Protein AF-W6S0E1-F1 (afdb_monomer_lite)

pLDDT: mean 74.57, std 12.37, range [42.22, 88.19]

Sequence (94 aa):
MTTPSRDIPGFDGDEIWGHPDSKVAIWVNMSKAAIAAMTQLVAANKIVATPTNALVYAFDGGMLDMPIAKSIKRKYAKAHWFPLVFAGNREASR

Structure (mmCIF, N/CA/C/O backbone):
data_AF-W6S0E1-F1
#
_entry.id   AF-W6S0E1-F1
#
loop_
_atom_site.group_PDB
_atom_site.id
_atom_site.type_symbol
_atom_site.label_atom_id
_atom_site.label_alt_id
_atom_site.label_comp_id
_atom_site.label_asym_id
_atom_site.label_entity_id
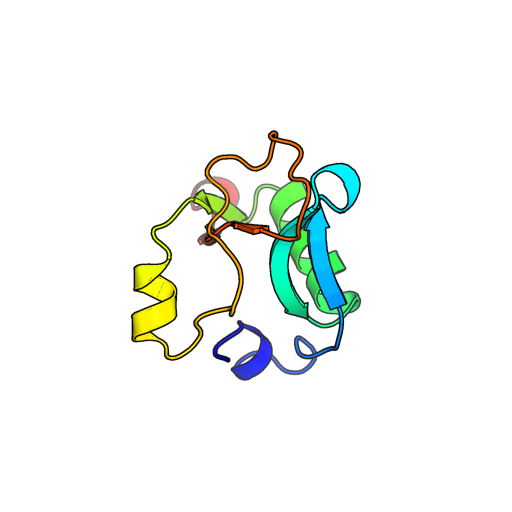_atom_site.label_seq_id
_atom_site.pdbx_PDB_ins_code
_atom_site.Cartn_x
_atom_site.Cartn_y
_atom_site.Cartn_z
_atom_site.occupancy
_atom_site.B_iso_or_equiv
_atom_site.auth_seq_id
_atom_site.auth_comp_id
_atom_site.auth_asym_id
_atom_site.auth_atom_id
_atom_site.pdbx_PDB_model_num
ATOM 1 N N . MET A 1 1 ? 2.476 -15.323 -2.288 1.00 43.38 1 MET A N 1
ATOM 2 C CA . MET A 1 1 ? 2.615 -14.278 -1.252 1.00 43.38 1 MET A CA 1
ATOM 3 C C . MET A 1 1 ? 1.300 -14.199 -0.501 1.00 43.38 1 MET A C 1
ATOM 5 O O . MET A 1 1 ? 0.266 -14.176 -1.148 1.00 43.38 1 MET A O 1
ATOM 9 N N . THR A 1 2 ? 1.318 -14.266 0.826 1.00 42.22 2 THR A N 1
ATOM 10 C CA . THR A 1 2 ? 0.146 -14.162 1.719 1.00 42.22 2 THR A CA 1
ATOM 11 C C . THR A 1 2 ? -0.287 -12.704 1.837 1.00 42.22 2 THR A C 1
ATOM 13 O O . THR A 1 2 ? -0.042 -11.989 2.802 1.00 42.22 2 THR A O 1
ATOM 16 N N . THR A 1 3 ? -0.895 -12.233 0.763 1.00 43.56 3 THR A N 1
ATOM 17 C CA . THR A 1 3 ? -1.745 -11.051 0.727 1.00 43.56 3 THR A CA 1
ATOM 18 C C . THR A 1 3 ? -3.113 -11.436 1.327 1.00 43.56 3 THR A C 1
ATOM 20 O O . THR A 1 3 ? -3.501 -12.600 1.224 1.00 43.56 3 THR A O 1
ATOM 23 N N . PRO A 1 4 ? -3.925 -10.495 1.848 1.00 48.81 4 PRO A N 1
ATOM 24 C CA . PRO A 1 4 ? -5.368 -10.698 2.065 1.00 48.81 4 PRO A CA 1
ATOM 25 C C . PRO A 1 4 ? -6.091 -11.224 0.814 1.00 48.81 4 PRO A C 1
ATOM 27 O O . PRO A 1 4 ? -7.201 -11.731 0.901 1.00 48.81 4 PRO A O 1
ATOM 30 N N . SER A 1 5 ? -5.437 -11.142 -0.343 1.00 46.69 5 SER A N 1
ATOM 31 C CA . SER A 1 5 ? -5.817 -11.775 -1.594 1.00 46.69 5 SER A CA 1
ATOM 32 C C . SER A 1 5 ? -5.961 -13.299 -1.536 1.00 46.69 5 SER A C 1
ATOM 34 O O . SER A 1 5 ? -6.877 -13.818 -2.157 1.00 46.69 5 SER A O 1
ATOM 36 N N . ARG A 1 6 ? -5.172 -14.015 -0.717 1.00 49.88 6 ARG A N 1
ATOM 37 C CA . ARG A 1 6 ? -5.279 -15.483 -0.616 1.00 49.88 6 ARG A CA 1
ATOM 38 C C . ARG A 1 6 ? -6.578 -15.960 0.031 1.00 49.88 6 ARG A C 1
ATOM 40 O O . ARG A 1 6 ? -7.062 -17.028 -0.330 1.00 49.88 6 ARG A O 1
ATOM 47 N N . ASP A 1 7 ? -7.112 -15.182 0.969 1.00 58.62 7 ASP A N 1
ATOM 48 C CA . ASP A 1 7 ? -8.247 -15.590 1.806 1.00 58.62 7 ASP A CA 1
ATOM 49 C C 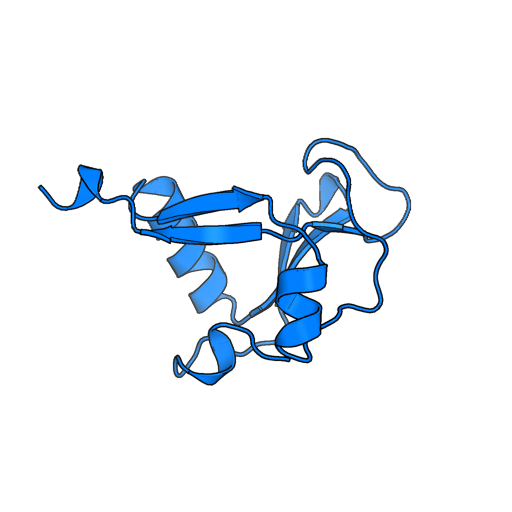. ASP A 1 7 ? -9.539 -14.819 1.482 1.00 58.62 7 ASP A C 1
ATOM 51 O O . ASP A 1 7 ? -10.610 -15.173 1.977 1.00 58.62 7 ASP A O 1
ATOM 55 N N . ILE A 1 8 ? -9.467 -13.782 0.635 1.00 62.16 8 ILE A N 1
ATOM 56 C CA . ILE A 1 8 ? -10.623 -12.982 0.216 1.00 62.16 8 ILE A CA 1
ATOM 57 C C . ILE A 1 8 ? -10.795 -13.094 -1.308 1.00 62.16 8 ILE A C 1
ATOM 59 O O . ILE A 1 8 ? -10.035 -12.482 -2.065 1.00 62.16 8 ILE A O 1
ATOM 63 N N . PRO A 1 9 ? -11.815 -13.827 -1.793 1.00 69.00 9 PRO A N 1
ATOM 64 C CA . PRO A 1 9 ? -12.103 -13.928 -3.220 1.00 69.00 9 PRO A CA 1
ATOM 65 C C . PRO A 1 9 ? -12.225 -12.545 -3.880 1.00 69.00 9 PRO A C 1
ATOM 67 O O . PRO A 1 9 ? -12.970 -11.685 -3.413 1.00 69.00 9 PRO A O 1
ATOM 70 N N . GLY A 1 10 ? -11.490 -12.32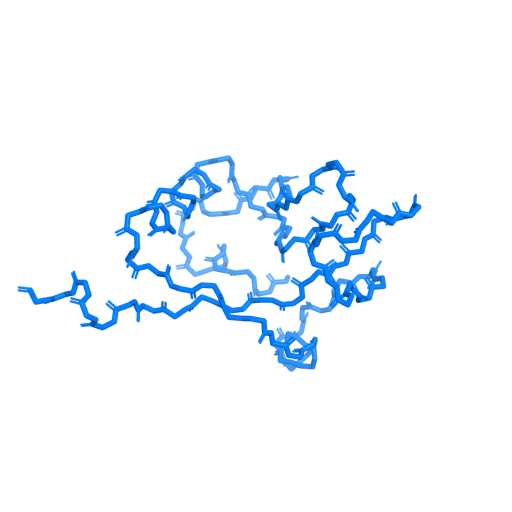9 -4.976 1.00 71.00 10 GLY A N 1
ATOM 71 C CA . GLY A 1 10 ? -11.496 -11.066 -5.728 1.00 71.00 10 GLY A CA 1
ATOM 72 C C . GLY A 1 10 ? -10.510 -10.002 -5.232 1.00 71.00 10 GLY A C 1
ATOM 73 O O . GLY A 1 10 ? -10.472 -8.904 -5.796 1.00 71.00 10 GLY A O 1
ATOM 74 N N . PHE A 1 11 ? -9.695 -10.303 -4.214 1.00 72.31 11 PHE A N 1
ATOM 75 C CA . PHE A 1 11 ? -8.618 -9.408 -3.784 1.00 72.31 11 PHE A CA 1
ATOM 76 C C . PHE A 1 11 ? -7.313 -9.576 -4.575 1.00 72.31 11 PHE A C 1
ATOM 78 O O . PHE A 1 11 ? -6.511 -8.643 -4.574 1.00 72.31 11 PHE A O 1
ATOM 85 N N . ASP A 1 12 ? -7.112 -10.702 -5.268 1.00 76.25 12 ASP A N 1
ATOM 86 C CA . ASP A 1 12 ? -5.952 -10.928 -6.142 1.00 76.25 12 ASP A CA 1
ATOM 87 C C . ASP A 1 12 ? -6.035 -10.089 -7.423 1.00 76.25 12 ASP A C 1
ATOM 89 O O . ASP A 1 12 ? -7.083 -9.995 -8.065 1.00 76.25 12 ASP A O 1
ATOM 93 N N . GLY A 1 13 ? -4.909 -9.507 -7.822 1.00 77.31 13 GLY A N 1
ATOM 94 C CA . GLY A 1 13 ? -4.741 -8.824 -9.103 1.00 77.31 13 GLY A CA 1
ATOM 95 C C . GLY A 1 13 ? -3.280 -8.459 -9.342 1.00 77.31 13 GLY A C 1
ATOM 96 O O . GLY A 1 13 ? -2.419 -8.889 -8.585 1.00 77.31 13 GLY A O 1
ATOM 97 N N . ASP A 1 14 ? -3.004 -7.642 -10.357 1.00 81.81 14 ASP A N 1
ATOM 98 C CA . ASP A 1 14 ? -1.632 -7.264 -10.743 1.00 81.81 14 ASP A CA 1
ATOM 99 C C . ASP A 1 14 ? -1.249 -5.838 -10.303 1.00 81.81 14 ASP A C 1
ATOM 101 O O . ASP A 1 14 ? -0.227 -5.292 -10.720 1.00 81.81 14 ASP A O 1
ATOM 105 N N . GLU A 1 15 ? -2.072 -5.199 -9.468 1.00 83.56 15 GLU A N 1
ATOM 106 C CA . GLU A 1 15 ? -1.870 -3.808 -9.069 1.00 83.56 15 GLU A CA 1
ATOM 107 C C . GLU A 1 15 ? -1.063 -3.685 -7.776 1.00 83.56 15 GLU A C 1
ATOM 109 O O . GLU A 1 15 ? -1.040 -4.564 -6.906 1.00 83.56 15 GLU A O 1
ATOM 114 N N . ILE A 1 16 ? -0.417 -2.529 -7.639 1.00 83.00 16 ILE A N 1
ATOM 115 C CA . ILE A 1 16 ? 0.383 -2.162 -6.475 1.00 83.00 16 ILE A CA 1
ATOM 116 C C . ILE A 1 16 ? -0.339 -1.040 -5.741 1.00 83.00 16 ILE A C 1
ATOM 118 O O . ILE A 1 16 ? -0.536 0.051 -6.278 1.00 83.00 16 ILE A O 1
ATOM 122 N N . TRP A 1 17 ? -0.688 -1.284 -4.482 1.00 84.56 17 TRP A N 1
ATOM 123 C CA . TRP A 1 17 ? -1.178 -0.237 -3.603 1.00 84.56 17 TRP A CA 1
ATOM 124 C C . TRP A 1 17 ? -0.003 0.488 -2.958 1.00 84.56 17 TRP A C 1
ATOM 126 O O . TRP A 1 17 ? 0.811 -0.115 -2.257 1.00 84.56 17 TRP A O 1
ATOM 136 N N . GLY A 1 18 ? 0.108 1.794 -3.182 1.00 85.88 18 GLY A N 1
ATOM 137 C CA . GLY A 1 18 ? 1.199 2.585 -2.633 1.00 85.88 18 GLY A CA 1
ATOM 138 C C . GLY A 1 18 ? 1.167 4.042 -3.070 1.00 85.88 18 GLY A C 1
ATOM 139 O O . GLY A 1 18 ? 0.168 4.535 -3.587 1.00 85.88 18 GLY A O 1
ATOM 140 N N . HIS A 1 19 ? 2.289 4.727 -2.865 1.00 82.44 19 HIS A N 1
ATOM 141 C CA . HIS A 1 19 ? 2.503 6.111 -3.271 1.00 82.44 19 HIS A CA 1
ATOM 142 C C . HIS A 1 19 ? 3.420 6.160 -4.501 1.00 82.44 19 HIS A C 1
ATOM 144 O O . HIS A 1 19 ? 4.649 6.147 -4.336 1.00 82.44 19 HIS A O 1
ATOM 150 N N . PRO A 1 20 ? 2.862 6.239 -5.726 1.00 77.25 20 PRO A N 1
ATOM 151 C CA . PRO A 1 20 ? 3.650 6.223 -6.960 1.00 77.25 20 PRO A CA 1
ATOM 152 C C . PRO A 1 20 ? 4.657 7.381 -7.023 1.00 77.25 20 PRO A C 1
ATOM 154 O O . PRO A 1 20 ? 5.820 7.157 -7.355 1.00 77.25 20 PRO A O 1
ATOM 157 N N . ASP A 1 21 ? 4.276 8.579 -6.566 1.00 79.56 21 ASP A N 1
ATOM 158 C CA . ASP A 1 21 ? 5.149 9.768 -6.541 1.00 79.56 21 ASP A CA 1
ATOM 159 C C . ASP A 1 21 ? 6.381 9.615 -5.640 1.00 79.56 21 ASP A C 1
ATOM 161 O O . ASP A 1 21 ? 7.414 10.256 -5.848 1.00 79.56 21 ASP A O 1
ATOM 165 N N . SER A 1 22 ? 6.264 8.773 -4.612 1.00 80.69 22 SER A N 1
ATOM 166 C CA . SER A 1 22 ? 7.346 8.488 -3.663 1.00 80.69 22 SER A CA 1
ATOM 167 C C . SER A 1 22 ? 8.093 7.199 -4.008 1.00 80.69 22 SER A C 1
ATOM 169 O O . SER A 1 22 ? 9.110 6.899 -3.382 1.00 80.69 22 SER A O 1
ATOM 171 N N . LYS A 1 23 ? 7.609 6.456 -5.017 1.00 83.19 23 LYS A N 1
ATOM 172 C CA . LYS A 1 23 ? 8.016 5.088 -5.366 1.00 83.19 23 LYS A CA 1
ATOM 173 C C . LYS A 1 23 ? 7.967 4.137 -4.167 1.00 83.19 23 LYS A C 1
ATOM 175 O O . LYS A 1 23 ? 8.859 3.310 -3.987 1.00 83.19 23 LYS A O 1
ATOM 180 N N . VAL A 1 24 ? 6.936 4.279 -3.335 1.00 84.31 24 VAL A N 1
ATOM 181 C CA . VAL A 1 24 ? 6.730 3.440 -2.149 1.00 84.31 24 VAL A CA 1
ATOM 182 C C . VAL A 1 24 ? 5.556 2.504 -2.402 1.00 84.31 24 VAL A C 1
ATOM 184 O O . VAL A 1 24 ? 4.424 2.963 -2.517 1.00 84.31 24 VAL A O 1
ATOM 187 N N . ALA A 1 25 ? 5.820 1.205 -2.474 1.00 83.06 25 ALA A N 1
ATOM 188 C CA . ALA A 1 25 ? 4.804 0.162 -2.488 1.00 83.06 25 ALA A CA 1
ATOM 189 C C . ALA A 1 25 ? 4.437 -0.204 -1.045 1.00 83.06 25 ALA A C 1
ATOM 191 O O . ALA A 1 25 ? 5.322 -0.419 -0.223 1.00 83.06 25 ALA A O 1
ATOM 192 N N . ILE A 1 26 ? 3.149 -0.276 -0.726 1.00 80.56 26 ILE A N 1
ATOM 193 C CA . ILE A 1 26 ? 2.647 -0.730 0.580 1.00 80.56 26 ILE A CA 1
ATOM 194 C C . ILE A 1 26 ? 2.217 -2.192 0.456 1.00 80.56 26 ILE A C 1
ATOM 196 O O . ILE A 1 26 ? 2.662 -3.042 1.226 1.00 80.56 26 ILE A O 1
ATOM 200 N N . TRP A 1 27 ? 1.426 -2.490 -0.577 1.00 79.50 27 TRP A N 1
ATOM 201 C CA . TRP A 1 27 ? 1.013 -3.841 -0.938 1.00 79.50 27 TRP A CA 1
ATOM 202 C C . TRP A 1 27 ? 1.130 -4.069 -2.443 1.00 79.50 27 TRP A C 1
ATOM 204 O O . TRP A 1 27 ? 0.983 -3.140 -3.231 1.00 79.50 27 TRP A O 1
ATOM 214 N N . VAL A 1 28 ? 1.374 -5.313 -2.842 1.00 79.81 28 VAL A N 1
ATOM 215 C CA . VAL A 1 28 ? 1.435 -5.744 -4.245 1.00 79.81 28 VAL A CA 1
ATOM 216 C C . VAL A 1 28 ? 0.410 -6.844 -4.494 1.00 79.81 28 VAL A C 1
ATOM 218 O O . VAL A 1 28 ? -0.108 -7.419 -3.538 1.00 79.81 28 VAL A O 1
ATOM 221 N N . ASN A 1 29 ? 0.189 -7.175 -5.763 1.00 78.81 29 ASN A N 1
ATOM 222 C CA . ASN A 1 29 ? -0.702 -8.245 -6.208 1.00 78.81 29 ASN A CA 1
ATOM 223 C C . ASN A 1 29 ? -2.161 -8.055 -5.759 1.00 78.81 29 ASN A C 1
ATOM 225 O O . ASN A 1 29 ? -2.843 -9.006 -5.373 1.00 78.81 29 ASN A O 1
ATOM 229 N N . MET A 1 30 ? -2.633 -6.808 -5.758 1.00 78.19 30 MET A N 1
ATOM 230 C CA . MET A 1 30 ? -4.011 -6.486 -5.403 1.00 78.19 30 MET A CA 1
ATOM 231 C C . MET A 1 30 ? -4.854 -6.247 -6.654 1.00 78.19 30 MET A C 1
ATOM 233 O O . MET A 1 30 ? -4.369 -5.749 -7.667 1.00 78.19 30 MET A O 1
ATOM 237 N N . SER A 1 31 ? -6.148 -6.544 -6.584 1.00 86.19 31 SER A N 1
ATOM 238 C CA . SER A 1 31 ? -7.102 -6.078 -7.592 1.00 86.19 31 SER A CA 1
ATOM 239 C C . SER A 1 31 ? -7.398 -4.584 -7.413 1.00 86.19 31 SER A C 1
ATOM 241 O O . SER A 1 31 ? -7.366 -4.051 -6.299 1.00 86.19 31 SER A O 1
ATOM 243 N N . LYS A 1 32 ? -7.772 -3.883 -8.494 1.00 85.19 32 LYS A N 1
ATOM 244 C CA . LYS A 1 32 ? -8.237 -2.480 -8.406 1.00 85.19 32 LYS A CA 1
ATOM 245 C C . LYS A 1 32 ? -9.413 -2.326 -7.438 1.00 85.19 32 LYS A C 1
ATOM 247 O O . LYS A 1 32 ? -9.487 -1.338 -6.711 1.00 85.19 32 LYS A O 1
ATOM 252 N N . ALA A 1 33 ? -10.310 -3.313 -7.417 1.00 85.19 33 ALA A N 1
ATOM 253 C CA . ALA A 1 33 ? -11.461 -3.338 -6.521 1.00 85.19 33 ALA A CA 1
ATOM 254 C C . ALA A 1 33 ? -11.030 -3.434 -5.049 1.00 85.19 33 ALA A C 1
ATOM 256 O O . ALA A 1 33 ? -11.550 -2.697 -4.213 1.00 85.19 33 ALA A O 1
ATOM 257 N N . ALA A 1 34 ? -10.034 -4.267 -4.740 1.00 83.38 34 ALA A N 1
ATOM 258 C CA . ALA A 1 34 ? -9.482 -4.377 -3.396 1.00 83.38 34 ALA A CA 1
ATOM 259 C C . ALA A 1 34 ? -8.794 -3.085 -2.946 1.00 83.38 34 ALA A C 1
ATOM 261 O O . ALA A 1 34 ? -9.024 -2.627 -1.829 1.00 83.38 34 ALA A O 1
ATOM 262 N N . ILE A 1 35 ? -8.008 -2.452 -3.823 1.00 86.00 35 ILE A N 1
ATOM 263 C CA . ILE A 1 35 ? -7.373 -1.160 -3.526 1.00 86.00 35 ILE A CA 1
ATOM 264 C C . ILE A 1 35 ? -8.434 -0.099 -3.228 1.00 86.00 35 ILE A C 1
ATOM 266 O O . ILE A 1 35 ? -8.311 0.640 -2.248 1.00 86.00 35 ILE A O 1
ATOM 270 N N . ALA A 1 36 ? -9.491 -0.034 -4.041 1.00 87.88 36 ALA A N 1
ATOM 271 C CA . ALA A 1 36 ? -10.590 0.901 -3.836 1.00 87.88 36 ALA A CA 1
ATOM 272 C C . ALA A 1 36 ? -11.304 0.645 -2.499 1.00 87.88 36 ALA A C 1
ATOM 274 O O . ALA A 1 36 ? -11.486 1.581 -1.720 1.00 87.88 36 ALA A O 1
ATOM 275 N N . ALA A 1 37 ? -11.639 -0.612 -2.194 1.00 87.00 37 ALA A N 1
ATOM 276 C CA . ALA A 1 37 ? -12.298 -0.989 -0.946 1.00 87.00 37 ALA A CA 1
ATOM 277 C C . ALA A 1 37 ? -11.436 -0.661 0.282 1.00 87.00 37 ALA A C 1
ATOM 279 O O . ALA A 1 37 ? -11.911 -0.042 1.233 1.00 87.00 37 ALA A O 1
ATOM 280 N N . MET A 1 38 ? -10.147 -1.002 0.249 1.00 84.81 38 MET A N 1
ATOM 281 C CA . MET A 1 38 ? -9.220 -0.705 1.341 1.00 84.81 38 MET A CA 1
ATOM 282 C C . MET A 1 38 ? -9.033 0.801 1.529 1.00 84.81 38 MET A C 1
ATOM 284 O O . MET A 1 38 ? -9.070 1.290 2.656 1.00 84.81 38 MET A O 1
ATOM 288 N N . THR A 1 39 ? -8.913 1.555 0.434 1.00 86.69 39 THR A N 1
ATOM 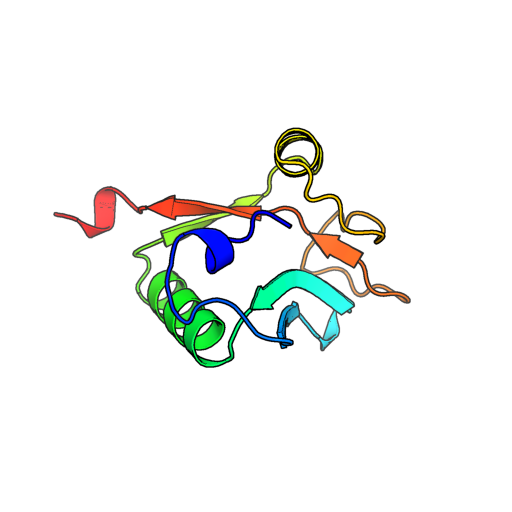289 C CA . THR A 1 39 ? -8.819 3.020 0.485 1.00 86.69 39 THR A CA 1
ATOM 290 C C . THR A 1 39 ? -10.080 3.629 1.102 1.00 86.69 39 THR A C 1
ATOM 292 O O . THR A 1 39 ? -9.973 4.522 1.940 1.00 86.69 39 THR A O 1
ATOM 295 N N . GLN A 1 40 ? -11.268 3.118 0.763 1.00 88.19 40 GLN A N 1
ATOM 296 C CA . GLN A 1 40 ? -12.527 3.544 1.382 1.00 88.19 40 GLN A CA 1
ATOM 297 C C . GLN A 1 40 ? -12.582 3.212 2.877 1.00 88.19 40 GLN A C 1
ATOM 299 O O . GLN A 1 40 ? -13.023 4.047 3.659 1.00 88.19 40 GLN A O 1
ATOM 304 N N . LEU A 1 41 ? -12.113 2.033 3.297 1.00 86.19 41 LEU A N 1
ATOM 305 C CA . LEU A 1 41 ? -12.083 1.648 4.713 1.00 86.19 41 LEU A CA 1
ATOM 306 C C . LEU A 1 41 ? -11.125 2.521 5.534 1.00 86.19 41 LEU A C 1
ATOM 308 O O . LEU A 1 41 ? -11.465 2.896 6.658 1.00 86.19 41 LEU A O 1
ATOM 312 N N . VAL A 1 42 ? -9.958 2.865 4.978 1.00 86.06 42 VAL A N 1
ATOM 313 C CA . VAL A 1 42 ? -9.015 3.809 5.600 1.00 86.06 42 VAL A CA 1
ATOM 314 C C . VAL A 1 42 ? -9.637 5.205 5.675 1.00 86.06 42 VAL A C 1
ATOM 316 O O . VAL A 1 42 ? -9.620 5.823 6.735 1.00 86.06 42 VAL A O 1
ATOM 319 N N . ALA A 1 43 ? -10.237 5.693 4.583 1.00 85.81 43 ALA A N 1
ATOM 320 C CA . ALA A 1 43 ? -10.881 7.008 4.536 1.00 85.81 43 ALA A CA 1
ATOM 321 C C . ALA A 1 43 ? -12.081 7.114 5.493 1.00 85.81 43 ALA A C 1
ATOM 323 O O . ALA A 1 43 ? -12.289 8.151 6.116 1.00 85.81 43 ALA A O 1
ATOM 324 N N . ALA A 1 44 ? -12.836 6.025 5.657 1.00 86.62 44 ALA A N 1
ATOM 325 C CA . ALA A 1 44 ? -13.928 5.908 6.620 1.00 86.62 44 ALA A CA 1
ATOM 326 C C . ALA A 1 44 ? -13.444 5.667 8.063 1.00 86.62 44 ALA A C 1
ATOM 328 O O . ALA A 1 44 ? -14.266 5.429 8.946 1.00 86.62 44 ALA A O 1
ATOM 329 N N . ASN A 1 45 ? -12.128 5.677 8.303 1.00 83.69 45 ASN A N 1
ATOM 330 C CA . ASN A 1 45 ? -11.495 5.422 9.596 1.00 83.69 45 ASN A CA 1
ATOM 331 C C . ASN A 1 45 ? -11.915 4.085 10.245 1.00 83.69 45 ASN A C 1
ATOM 333 O O . ASN A 1 45 ? -11.881 3.946 11.466 1.00 83.69 45 ASN A O 1
ATOM 337 N N . LYS A 1 46 ? -12.322 3.095 9.434 1.00 85.06 46 LYS A N 1
ATOM 338 C CA . LYS A 1 46 ? -12.718 1.750 9.889 1.00 85.06 46 LYS A CA 1
ATOM 339 C C . LYS A 1 46 ? -11.523 0.834 10.099 1.00 85.06 46 LYS A C 1
ATOM 341 O O . LYS A 1 46 ? -11.598 -0.102 10.891 1.00 85.06 46 LYS A O 1
ATOM 346 N N . ILE A 1 47 ? -10.429 1.099 9.391 1.00 82.25 47 ILE A N 1
ATOM 347 C CA . ILE A 1 47 ? -9.153 0.411 9.564 1.00 82.25 47 ILE A CA 1
ATOM 348 C C . ILE A 1 47 ? -8.039 1.440 9.729 1.00 82.25 47 ILE A C 1
ATOM 350 O O . ILE A 1 47 ? -8.037 2.477 9.067 1.00 82.25 47 ILE A O 1
ATOM 354 N N . VAL A 1 48 ? -7.088 1.140 10.608 1.00 81.88 48 VAL A N 1
ATOM 355 C CA . VAL A 1 48 ? -5.914 1.970 10.874 1.00 81.88 48 VAL A CA 1
ATOM 356 C C . VAL A 1 48 ? -4.683 1.274 10.319 1.00 81.88 48 VAL A C 1
ATOM 358 O O . VAL A 1 48 ? -4.452 0.089 10.560 1.00 81.88 48 VAL A O 1
ATOM 361 N N . ALA A 1 49 ? -3.911 2.041 9.561 1.00 81.81 49 ALA A N 1
ATOM 362 C CA . ALA A 1 49 ? -2.667 1.635 8.940 1.00 81.81 49 ALA A CA 1
ATOM 363 C C . ALA A 1 49 ? -1.511 1.822 9.941 1.00 81.81 49 ALA A C 1
ATOM 365 O O . ALA A 1 49 ? -1.157 2.956 10.269 1.00 81.81 49 ALA A O 1
ATOM 366 N N . THR A 1 50 ? -0.909 0.728 10.410 1.00 81.06 50 THR A N 1
ATOM 367 C CA . THR A 1 50 ? 0.188 0.751 11.389 1.00 81.06 50 THR A CA 1
ATOM 368 C C . THR A 1 50 ? 1.475 0.219 10.752 1.00 81.06 50 THR A C 1
ATOM 370 O O . THR A 1 50 ? 1.507 -0.939 10.323 1.00 81.06 50 THR A O 1
ATOM 373 N N . PRO A 1 51 ? 2.555 1.022 10.684 1.00 80.94 51 PRO A N 1
ATOM 374 C CA . PRO A 1 51 ? 3.857 0.551 10.222 1.00 80.94 51 PRO A CA 1
ATOM 375 C C . PRO A 1 51 ? 4.332 -0.645 11.048 1.00 80.94 51 PRO A C 1
ATOM 377 O O . PRO A 1 51 ? 4.232 -0.629 12.274 1.00 80.94 51 PRO A O 1
ATOM 380 N N . THR A 1 52 ? 4.874 -1.664 10.390 1.00 77.75 52 THR A N 1
ATOM 381 C CA . THR A 1 52 ? 5.410 -2.852 11.066 1.00 77.75 52 THR A CA 1
ATOM 382 C C . THR A 1 52 ? 6.819 -3.177 10.580 1.00 77.75 52 THR A C 1
ATOM 384 O O . THR A 1 52 ? 7.353 -2.519 9.692 1.00 77.75 52 THR A O 1
ATOM 387 N N . ASN A 1 53 ? 7.453 -4.187 11.168 1.00 75.44 53 ASN A N 1
ATOM 388 C CA . ASN A 1 53 ? 8.723 -4.698 10.673 1.00 75.44 53 ASN A CA 1
ATOM 389 C C . ASN A 1 53 ? 8.478 -5.670 9.506 1.00 75.44 53 ASN A C 1
ATOM 391 O O . ASN A 1 53 ? 7.584 -6.512 9.567 1.00 75.44 53 ASN A O 1
ATOM 395 N N . ALA A 1 54 ? 9.309 -5.594 8.466 1.00 66.75 54 ALA A N 1
ATOM 396 C CA . ALA A 1 54 ? 9.296 -6.513 7.327 1.00 66.75 54 ALA A CA 1
ATOM 397 C C . ALA A 1 54 ? 9.374 -7.992 7.736 1.00 66.75 54 ALA A C 1
ATOM 399 O O . ALA A 1 54 ? 8.834 -8.849 7.041 1.00 66.75 54 ALA A O 1
ATOM 400 N N . LEU A 1 55 ? 9.995 -8.283 8.886 1.00 63.25 55 LEU A N 1
ATOM 401 C CA . LEU A 1 55 ? 10.060 -9.630 9.451 1.00 63.25 55 LEU A CA 1
ATOM 402 C C . LEU A 1 55 ? 8.678 -10.268 9.649 1.00 63.25 55 LEU A C 1
ATOM 404 O O . LEU A 1 55 ? 8.559 -11.471 9.460 1.00 63.25 55 LEU A O 1
ATOM 408 N N . VAL A 1 56 ? 7.634 -9.485 9.946 1.00 63.50 56 VAL A N 1
ATOM 409 C CA . VAL A 1 56 ? 6.260 -10.001 10.091 1.00 63.50 56 VAL A CA 1
ATOM 410 C C . VAL A 1 56 ? 5.785 -10.677 8.801 1.00 63.50 56 VAL A C 1
ATOM 412 O O . VAL A 1 56 ? 5.220 -11.759 8.851 1.00 63.50 56 VAL A O 1
ATOM 415 N N . TYR A 1 57 ? 6.116 -10.114 7.640 1.00 63.59 57 TYR A N 1
ATOM 416 C CA . TYR A 1 57 ? 5.783 -10.707 6.340 1.00 63.59 57 TYR A CA 1
ATOM 417 C C . TYR A 1 57 ? 6.744 -11.824 5.921 1.00 63.59 57 TYR A C 1
ATOM 419 O O . TYR A 1 57 ? 6.377 -12.691 5.128 1.00 63.59 57 TYR A O 1
ATOM 427 N N . ALA A 1 58 ? 7.983 -11.806 6.422 1.00 57.97 58 ALA A N 1
ATOM 428 C CA . ALA A 1 58 ? 8.956 -12.864 6.163 1.00 57.97 58 ALA A CA 1
ATOM 429 C C . ALA A 1 58 ? 8.539 -14.185 6.828 1.00 57.97 58 ALA A C 1
ATOM 431 O O . ALA A 1 58 ? 8.676 -15.239 6.209 1.00 57.97 58 ALA A O 1
ATOM 432 N N . PHE A 1 59 ? 7.973 -14.121 8.040 1.00 52.19 59 PHE A N 1
ATOM 433 C CA . PHE A 1 59 ? 7.396 -15.287 8.719 1.00 52.19 59 PHE A CA 1
ATOM 434 C C . PHE A 1 59 ? 6.224 -15.900 7.942 1.00 52.19 59 PHE A C 1
ATOM 436 O O . PHE A 1 59 ? 6.103 -17.121 7.901 1.00 52.19 59 PHE A O 1
ATOM 443 N N . ASP A 1 60 ? 5.441 -15.077 7.240 1.00 49.94 60 ASP A N 1
ATOM 444 C CA . ASP A 1 60 ? 4.327 -15.534 6.402 1.00 49.94 60 ASP A CA 1
ATOM 445 C C . ASP A 1 60 ? 4.760 -15.960 4.978 1.00 49.94 60 ASP A C 1
ATOM 447 O O . ASP A 1 60 ? 3.918 -16.257 4.128 1.00 49.94 60 ASP A O 1
ATOM 451 N N . GLY A 1 61 ? 6.070 -16.009 4.689 1.00 54.62 61 GLY A N 1
ATOM 452 C CA . GLY A 1 61 ? 6.620 -16.443 3.396 1.00 54.62 61 GLY A CA 1
ATOM 453 C C . GLY A 1 61 ? 6.447 -15.426 2.259 1.00 54.62 61 GLY A C 1
ATOM 454 O O . GLY A 1 61 ? 6.474 -15.792 1.082 1.00 54.62 61 GLY A O 1
ATOM 455 N N . GLY A 1 62 ? 6.232 -14.150 2.591 1.00 60.31 62 GLY A N 1
ATOM 456 C CA . GLY A 1 62 ? 5.880 -13.084 1.655 1.00 60.31 62 GLY A CA 1
ATOM 457 C C . GLY A 1 62 ? 6.869 -11.921 1.622 1.00 60.31 62 GLY A C 1
ATOM 458 O O . GLY A 1 62 ? 6.445 -10.771 1.688 1.00 60.31 62 GLY A O 1
ATOM 459 N N . MET A 1 63 ? 8.177 -12.181 1.522 1.00 60.16 63 MET A N 1
ATOM 460 C CA . MET A 1 63 ? 9.157 -11.104 1.329 1.00 60.16 63 MET A CA 1
ATOM 461 C C . MET A 1 63 ? 9.138 -10.577 -0.107 1.00 60.16 63 MET A C 1
ATOM 463 O O . MET A 1 63 ? 9.375 -11.318 -1.058 1.00 60.16 63 MET A O 1
ATOM 467 N N . LEU A 1 64 ? 8.893 -9.276 -0.250 1.00 67.50 64 LEU A N 1
ATOM 468 C CA . LEU A 1 64 ? 9.123 -8.543 -1.490 1.00 67.50 64 LEU A CA 1
ATOM 469 C C . LEU A 1 64 ? 10.627 -8.393 -1.738 1.00 67.50 64 LEU A C 1
ATOM 471 O O . LEU A 1 64 ? 11.358 -7.998 -0.831 1.00 67.50 64 LEU A O 1
ATOM 475 N N . ASP A 1 65 ? 11.074 -8.637 -2.973 1.00 71.56 65 ASP A N 1
ATOM 476 C CA . ASP A 1 65 ? 12.445 -8.344 -3.419 1.00 71.56 65 ASP A CA 1
ATOM 477 C C . ASP A 1 65 ? 12.620 -6.832 -3.662 1.00 71.56 65 ASP A C 1
ATOM 479 O O . ASP A 1 65 ? 12.834 -6.347 -4.773 1.00 71.56 65 ASP A O 1
ATOM 483 N N . MET A 1 66 ? 12.391 -6.047 -2.607 1.00 74.94 66 MET A N 1
ATOM 484 C CA . MET A 1 66 ? 12.470 -4.591 -2.614 1.00 74.94 66 MET A CA 1
ATOM 485 C C . MET A 1 66 ? 13.108 -4.085 -1.316 1.00 74.94 66 MET A C 1
ATOM 487 O O . MET A 1 66 ? 12.849 -4.627 -0.239 1.00 74.94 66 MET A O 1
ATOM 491 N N . PRO A 1 67 ? 13.902 -3.001 -1.374 1.00 80.44 67 PRO A N 1
ATOM 492 C CA . PRO A 1 67 ? 14.435 -2.372 -0.174 1.00 80.44 67 PRO A CA 1
ATOM 493 C C . P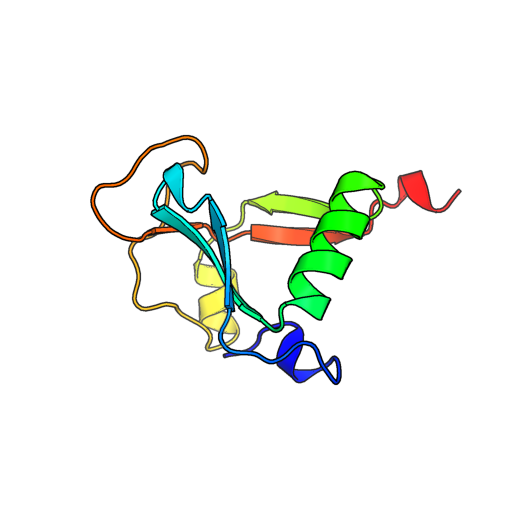RO A 1 67 ? 13.310 -1.797 0.696 1.00 80.44 67 PRO A C 1
ATOM 495 O O . PRO A 1 67 ? 12.346 -1.219 0.192 1.00 80.44 67 PRO A O 1
ATOM 498 N N . ILE A 1 68 ? 13.456 -1.909 2.018 1.00 81.69 68 ILE A N 1
ATOM 499 C CA . ILE A 1 68 ? 12.459 -1.417 2.975 1.00 81.69 68 ILE A CA 1
ATOM 500 C C . ILE A 1 68 ? 12.488 0.118 3.023 1.00 81.69 68 ILE A C 1
ATOM 502 O O . ILE A 1 68 ? 13.521 0.740 3.293 1.00 81.69 68 ILE A O 1
ATOM 506 N N . ALA A 1 69 ? 11.339 0.747 2.787 1.00 81.56 69 ALA A N 1
ATOM 507 C CA . ALA A 1 69 ? 11.141 2.175 2.976 1.00 81.56 69 ALA A CA 1
ATOM 508 C C . ALA A 1 69 ? 11.150 2.514 4.475 1.00 81.56 69 ALA A C 1
ATOM 510 O O . ALA A 1 69 ? 10.460 1.902 5.282 1.00 81.56 69 ALA A O 1
ATOM 511 N N . LYS A 1 70 ? 11.900 3.554 4.844 1.00 76.81 70 LYS A N 1
ATOM 512 C CA . LYS A 1 70 ? 11.935 4.105 6.211 1.00 76.81 70 LYS A CA 1
ATOM 513 C C . LYS A 1 70 ? 10.793 5.089 6.472 1.00 76.81 70 LYS A C 1
ATOM 515 O O . LYS A 1 70 ? 10.485 5.387 7.617 1.00 76.81 70 LYS A O 1
ATOM 520 N N . SER A 1 71 ? 10.217 5.654 5.413 1.00 77.44 71 SER A N 1
ATOM 521 C CA . SER A 1 71 ? 9.116 6.611 5.492 1.00 77.44 71 SER A CA 1
ATOM 522 C C . SER A 1 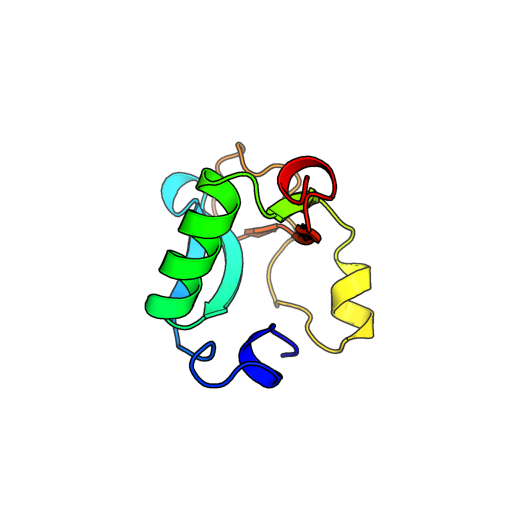71 ? 8.339 6.624 4.186 1.00 77.44 71 SER A C 1
ATOM 524 O O . SER A 1 71 ? 8.939 6.638 3.114 1.00 77.44 71 SER A O 1
ATOM 526 N N . ILE A 1 72 ? 7.015 6.704 4.290 1.00 75.94 72 ILE A N 1
ATOM 527 C CA . ILE A 1 72 ? 6.109 6.863 3.148 1.00 75.94 72 ILE A CA 1
ATOM 528 C C . ILE A 1 72 ? 6.313 8.221 2.451 1.00 75.94 72 ILE A C 1
ATOM 530 O O . ILE A 1 72 ? 6.156 8.329 1.241 1.00 75.94 72 ILE A O 1
ATOM 534 N N . LYS A 1 73 ? 6.702 9.264 3.201 1.00 77.31 73 LYS A N 1
ATOM 535 C CA . LYS A 1 73 ? 6.856 10.638 2.682 1.00 77.31 73 LYS A CA 1
ATOM 536 C C . LYS A 1 73 ? 8.173 10.864 1.937 1.00 77.31 73 LYS A C 1
ATOM 538 O O . LYS A 1 73 ? 8.362 11.908 1.314 1.00 77.31 73 LYS A O 1
ATOM 543 N N . ARG A 1 74 ? 9.125 9.935 2.051 1.00 80.62 74 ARG A N 1
ATOM 544 C CA . ARG A 1 74 ? 10.431 10.066 1.409 1.00 80.62 74 ARG A CA 1
ATOM 545 C C . ARG A 1 74 ? 10.320 9.627 -0.046 1.00 80.62 74 ARG A C 1
ATOM 547 O O . ARG A 1 74 ? 9.894 8.515 -0.322 1.00 80.62 74 ARG A O 1
ATOM 554 N N . LYS A 1 75 ? 10.777 10.477 -0.967 1.00 82.81 75 LYS A N 1
ATOM 555 C CA . LYS A 1 75 ? 10.927 10.101 -2.376 1.00 82.81 75 LYS A CA 1
ATOM 556 C C . LYS A 1 75 ? 12.165 9.228 -2.544 1.00 82.81 75 LYS A C 1
ATOM 558 O O . LYS A 1 75 ? 13.266 9.629 -2.157 1.00 82.81 75 LYS A O 1
ATOM 563 N N . TYR A 1 76 ? 11.985 8.047 -3.120 1.00 82.38 76 TYR A N 1
ATOM 564 C CA . TYR A 1 76 ? 13.072 7.116 -3.395 1.00 82.38 76 TYR A CA 1
ATOM 565 C C . TYR A 1 76 ? 13.392 7.050 -4.891 1.00 82.38 76 TYR A C 1
ATOM 567 O O . TYR A 1 76 ? 12.520 7.195 -5.744 1.00 82.38 76 TYR A O 1
ATOM 575 N N . ALA A 1 77 ? 14.665 6.816 -5.225 1.00 79.00 77 ALA A N 1
ATOM 576 C CA . ALA A 1 77 ? 15.098 6.676 -6.618 1.00 79.00 77 ALA A CA 1
ATOM 577 C C . ALA A 1 77 ? 14.572 5.377 -7.263 1.00 79.00 77 ALA A C 1
ATOM 579 O O . ALA A 1 77 ? 14.222 5.369 -8.447 1.00 79.00 77 ALA A O 1
ATOM 580 N N . LYS A 1 78 ? 14.471 4.305 -6.466 1.00 82.06 78 LYS A N 1
ATOM 581 C CA . LYS A 1 78 ? 13.964 2.974 -6.835 1.00 82.06 78 LYS A CA 1
ATOM 582 C C . LYS A 1 78 ? 12.722 2.633 -6.010 1.00 82.06 78 LYS A C 1
ATOM 584 O O . LYS A 1 78 ? 12.529 3.233 -4.953 1.00 82.06 78 LYS A O 1
ATOM 589 N N . ALA A 1 79 ? 11.924 1.671 -6.470 1.00 81.06 79 ALA A N 1
ATOM 590 C CA . ALA A 1 79 ? 10.787 1.163 -5.708 1.00 81.06 79 ALA A CA 1
ATOM 591 C C . ALA A 1 79 ? 11.255 0.648 -4.339 1.00 81.06 79 ALA A C 1
ATOM 593 O O . ALA A 1 79 ? 12.218 -0.113 -4.263 1.00 81.06 79 ALA A O 1
ATOM 594 N N . HIS A 1 80 ? 10.619 1.121 -3.272 1.00 84.62 80 HIS A N 1
ATOM 595 C CA . HIS A 1 80 ? 10.823 0.626 -1.915 1.00 84.62 80 HIS A CA 1
ATOM 596 C C . HIS A 1 80 ? 9.512 0.074 -1.381 1.00 84.62 80 HIS A C 1
ATOM 598 O O . HIS A 1 80 ? 8.445 0.603 -1.686 1.00 84.62 80 HIS A O 1
ATOM 604 N N . TRP A 1 81 ? 9.595 -0.952 -0.547 1.00 81.56 81 TRP A N 1
ATOM 605 C CA . TRP A 1 81 ? 8.436 -1.531 0.110 1.00 81.56 81 TRP A CA 1
ATOM 606 C C . TRP A 1 81 ? 8.295 -0.998 1.536 1.00 81.56 81 TRP A C 1
ATOM 608 O O . TRP A 1 81 ? 9.253 -1.005 2.306 1.00 81.56 81 TRP A O 1
ATOM 618 N N . PHE A 1 82 ? 7.111 -0.516 1.898 1.00 84.06 82 PHE A N 1
ATOM 619 C CA . PHE A 1 82 ? 6.792 -0.054 3.240 1.00 84.06 82 PHE A CA 1
ATOM 620 C C . PHE A 1 82 ? 5.909 -1.086 3.959 1.00 84.06 82 PHE A C 1
ATOM 622 O O . PHE A 1 82 ? 4.714 -1.160 3.665 1.00 84.06 82 PHE A O 1
ATOM 629 N N . PRO A 1 83 ? 6.467 -1.877 4.892 1.00 79.88 83 PRO A N 1
ATOM 630 C CA . PRO A 1 83 ? 5.704 -2.865 5.646 1.00 79.88 83 PRO A CA 1
ATOM 631 C C . PRO A 1 83 ? 4.669 -2.186 6.550 1.00 79.88 83 PRO A C 1
ATOM 633 O O . PRO A 1 83 ? 5.010 -1.388 7.429 1.00 79.88 83 PRO A O 1
ATOM 636 N N . LEU A 1 84 ? 3.395 -2.517 6.349 1.00 80.31 84 LEU A N 1
ATOM 637 C CA . LEU A 1 84 ? 2.287 -1.908 7.075 1.00 80.31 84 LEU A CA 1
ATOM 638 C C . LEU A 1 84 ? 1.125 -2.882 7.243 1.00 80.31 84 LEU A C 1
ATOM 640 O O . LEU A 1 84 ? 0.592 -3.393 6.267 1.00 80.31 84 LEU A O 1
ATOM 644 N N . VAL A 1 85 ? 0.684 -3.059 8.484 1.00 80.75 85 VAL A N 1
ATOM 645 C CA . VAL A 1 85 ? -0.489 -3.871 8.815 1.00 80.75 85 VAL A CA 1
ATOM 646 C C . VAL A 1 85 ? -1.715 -2.993 9.012 1.00 80.75 85 VAL A C 1
ATOM 648 O O . VAL A 1 85 ? -1.613 -1.844 9.445 1.00 80.75 85 VAL A O 1
ATOM 651 N N . PHE A 1 86 ? -2.887 -3.552 8.729 1.00 80.12 86 PHE A N 1
ATOM 652 C CA . PHE A 1 86 ? -4.163 -2.903 9.000 1.00 80.12 86 PHE A CA 1
ATOM 653 C C . PHE A 1 86 ? -4.823 -3.556 10.206 1.00 80.12 86 PHE A C 1
ATOM 655 O O . PHE A 1 86 ? -4.984 -4.774 10.249 1.00 80.12 86 PHE A O 1
ATOM 662 N N . ALA A 1 87 ? -5.226 -2.742 11.174 1.00 79.81 87 ALA A N 1
ATOM 663 C CA . ALA A 1 87 ? -6.045 -3.177 12.298 1.00 79.81 87 ALA A CA 1
ATOM 664 C C . ALA A 1 87 ? -7.423 -2.516 12.214 1.00 79.81 87 ALA A C 1
ATOM 666 O O . ALA A 1 87 ? -7.530 -1.348 11.841 1.00 79.81 87 ALA A O 1
ATOM 667 N N . GLY A 1 88 ? -8.482 -3.244 12.572 1.00 79.38 88 GLY A N 1
ATOM 668 C CA . GLY A 1 88 ? -9.817 -2.659 12.695 1.00 79.38 88 GLY A CA 1
ATOM 669 C C . GLY A 1 88 ? -9.830 -1.565 13.762 1.00 79.38 88 GLY A C 1
ATOM 670 O O . GLY A 1 88 ? -9.348 -1.775 14.878 1.00 79.38 88 GLY A O 1
ATOM 671 N N . ASN A 1 89 ? -10.381 -0.400 13.427 1.00 74.81 89 ASN A N 1
ATOM 672 C CA . ASN A 1 89 ? -10.577 0.670 14.389 1.00 74.81 89 ASN A CA 1
ATOM 673 C C . ASN A 1 89 ? -11.734 0.296 15.326 1.00 74.81 89 ASN A C 1
ATOM 675 O O . ASN A 1 89 ? -12.907 0.367 14.953 1.00 74.81 89 ASN A O 1
ATOM 679 N N . ARG A 1 90 ? -11.398 -0.118 16.552 1.00 63.94 90 ARG A N 1
ATOM 680 C CA . ARG A 1 90 ? -12.383 -0.528 17.564 1.00 63.94 90 ARG A CA 1
ATOM 681 C C . ARG A 1 90 ? -13.299 0.616 18.008 1.00 63.94 90 ARG A C 1
ATOM 683 O O . ARG A 1 90 ? -14.386 0.335 18.500 1.00 63.94 90 ARG A O 1
ATOM 690 N N . GLU A 1 91 ? -12.907 1.874 17.808 1.00 60.75 91 GLU A N 1
ATOM 691 C CA . GLU A 1 91 ? -13.748 3.033 18.137 1.00 60.75 91 GLU A CA 1
ATOM 692 C C . GLU A 1 91 ? -14.809 3.327 17.069 1.00 60.75 91 GLU A C 1
ATOM 694 O O . GLU A 1 91 ? -15.867 3.846 17.398 1.00 60.75 91 GLU A O 1
ATOM 699 N N . ALA A 1 92 ? -14.587 2.925 15.813 1.00 54.78 92 ALA A N 1
ATOM 700 C CA . ALA A 1 92 ? -15.541 3.117 14.714 1.00 54.78 92 ALA A CA 1
ATOM 701 C C . ALA A 1 92 ? -16.698 2.092 14.706 1.00 54.78 92 ALA A C 1
ATOM 703 O O . ALA A 1 92 ? -17.531 2.108 13.801 1.00 54.78 92 ALA A O 1
ATOM 704 N N . SER A 1 93 ? -16.710 1.160 15.666 1.00 51.16 93 SER A N 1
ATOM 705 C CA . SER A 1 93 ? -17.687 0.063 15.777 1.00 51.16 93 SER A CA 1
ATOM 706 C C . SER A 1 93 ? -18.698 0.256 16.922 1.00 51.16 93 SER A C 1
ATOM 708 O O . SER A 1 93 ? -19.403 -0.691 17.267 1.00 51.16 93 SER A O 1
ATOM 710 N N . ARG A 1 94 ? -18.741 1.448 17.533 1.00 45.50 94 ARG A N 1
ATOM 711 C CA . ARG A 1 94 ? -19.779 1.888 18.481 1.00 45.50 94 ARG A CA 1
ATOM 712 C C . ARG A 1 94 ? -20.686 2.910 17.814 1.00 45.50 94 ARG A C 1
ATOM 714 O O . ARG A 1 94 ? -21.885 2.894 18.157 1.00 45.50 94 ARG A O 1
#

Organism: NCBI:txid348824

Radius of gyration: 13.31 Å; chains: 1; bounding box: 35×27×29 Å

Secondary structure (DSSP, 8-state):
---TTTTSTT-EEEEEEEEGGGTEEEEEEE-HHHHHHHHHHHHTTSEEEEE--THHHHHTT---SSPBPS-TTS--SS-EE--EEEEE-GGGG-

Foldseek 3Di:
DPDVCVVDPQQFAQDFQADVQQLETADGRGDPVNSVVVVVCVVLVQKDKAFDDLVVVVVVVHDDPAAADPDRPHRDPHRHYTHIDIDGDPVSVD